Protein AF-A0A101HS98-F1 (afdb_monomer)

Secondary structure (DSSP, 8-state):
-EEEEE-TTT--EEEEEEEE--HHHHHTTEEEEEEEEESS--HHHHHHHHHHTHHHHTTSSEEEEEE-TTSHHHHHHHHTT-EEEEEE--B---S--------GGGTTS-TT--B-S--EEEEE----S-----

Organism: NCBI:txid1184387

pLDDT: mean 74.83, std 18.22, range [26.8, 93.62]

Radius of gyration: 18.89 Å; Cα contacts (8 Å, |Δi|>4): 226; chains: 1; bounding box: 50×37×39 Å

Solvent-accessible surface area (backbone atoms only — not comparable to full-atom values): 8039 Å² total; per-residue (Å²): 102,71,53,74,39,62,38,87,92,76,68,44,77,44,29,40,34,27,44,47,68,51,68,75,34,41,77,68,32,31,32,39,51,80,39,79,52,51,81,56,97,43,44,68,58,56,40,51,48,51,59,76,42,43,81,68,50,71,73,29,66,28,43,32,40,80,41,59,68,96,41,73,63,53,59,38,39,42,77,50,59,34,41,83,73,48,83,42,76,44,78,43,86,52,94,60,85,76,91,70,100,64,69,76,90,63,57,88,80,55,86,69,67,18,78,48,97,54,50,34,34,34,34,24,38,67,74,78,64,79,81,75,86,122

Foldseek 3Di:
DWDFDADPVPRHTFAIWDWDDPPVQLVVLEIEIPGQDGVDLALVSSLVRCVVCVVVNVSGQKYKYKDFPPDSNVVSVVVNQWDFPDKDWDWDFDDDDDDDPDPPVVVPPCNGTDTDDGIITMIMNHPPDDPPPD

Mean predicted aligned error: 11.62 Å

Sequence (134 aa):
MGCLLQNISTGRVIGAASLILEEPYRKAGKGRFMIFHSETSQVGAYRSLLNSISGMISEVDQVYLFVSPGRPVQKILEESGFSIERYSFVLKGGLEHVSLDIPKEINSQISRLTFVDRHTVVLSTRPSLKLQVT

Nearest PDB structures (foldseek):
  3s6h-assembly2_Y  TM=5.879E-01  e=1.624E-01  Maricaulis maris MCS10
  3tm4-assembly2_B  TM=4.691E-01  e=3.387E-01  Pyrococcus furiosus DSM 3638
  5e72-assembly1_A  TM=4.432E-01  e=1.665E+00  Thermococcus kodakarensis KOD1
  4rtp-assembly1_A  TM=3.979E-01  e=3.924E+00  Escherichia coli str. K-12 substr. MDS42
  4rts-assembly1_A  TM=3.603E-01  e=8.699E+00  Escherichia coli str. K-12 substr. MDS42

Structure (mmCIF, N/CA/C/O backbone):
data_AF-A0A101HS98-F1
#
_entry.id   AF-A0A101HS98-F1
#
loop_
_atom_site.group_PDB
_atom_site.id
_atom_site.type_symbol
_atom_site.label_atom_id
_atom_site.label_alt_id
_atom_site.label_comp_id
_atom_site.label_asym_id
_atom_site.label_entity_id
_atom_site.label_seq_id
_atom_site.pdbx_PDB_ins_code
_atom_site.Cartn_x
_atom_site.Cartn_y
_atom_site.Cartn_z
_atom_site.occupancy
_atom_site.B_iso_or_equiv
_atom_site.auth_seq_id
_atom_site.auth_comp_id
_atom_site.auth_asym_id
_atom_site.auth_atom_id
_atom_site.pdbx_PDB_model_num
ATOM 1 N N . MET A 1 1 ? -7.960 10.205 -5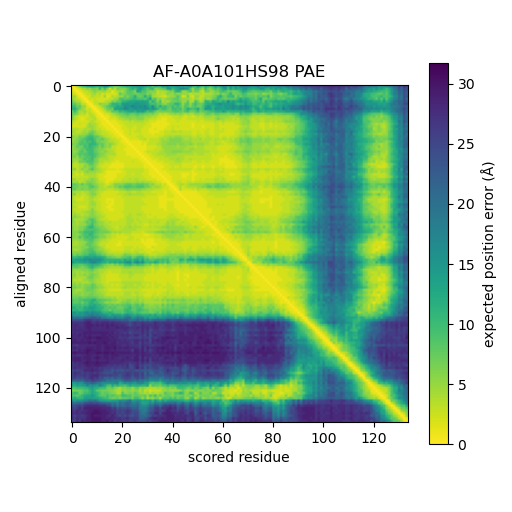.719 1.00 62.50 1 MET A N 1
ATOM 2 C CA . MET A 1 1 ? -9.094 10.271 -4.762 1.00 62.50 1 MET A CA 1
ATOM 3 C C . MET A 1 1 ? -8.597 9.686 -3.437 1.00 62.50 1 MET A C 1
ATOM 5 O O . MET A 1 1 ? -7.721 8.825 -3.492 1.00 62.50 1 MET A O 1
ATOM 9 N N . GLY A 1 2 ? -9.009 10.201 -2.273 1.00 73.38 2 GLY A N 1
ATOM 10 C CA . GLY A 1 2 ? -8.361 9.861 -0.995 1.00 73.38 2 GLY A CA 1
ATOM 11 C C . GLY A 1 2 ? -9.276 9.962 0.224 1.00 73.38 2 GLY A C 1
ATOM 12 O O . GLY A 1 2 ? -10.394 10.457 0.119 1.00 73.38 2 GLY A O 1
ATOM 13 N N . CYS A 1 3 ? -8.794 9.482 1.369 1.00 79.50 3 CYS A N 1
ATOM 14 C CA . CYS A 1 3 ? -9.483 9.508 2.654 1.00 79.50 3 CYS A CA 1
ATOM 15 C C . CYS A 1 3 ? -8.536 9.924 3.790 1.00 79.50 3 CYS A C 1
ATOM 17 O O . CYS A 1 3 ? -7.310 9.809 3.690 1.00 79.50 3 CYS A O 1
ATOM 19 N N . LEU A 1 4 ? -9.123 10.357 4.903 1.00 83.50 4 LEU A N 1
ATOM 20 C CA . LEU A 1 4 ? -8.415 10.705 6.131 1.00 83.50 4 LEU A CA 1
ATOM 21 C C . LEU A 1 4 ? -8.853 9.763 7.254 1.00 83.50 4 LEU A C 1
ATOM 23 O O . LEU A 1 4 ? -10.028 9.416 7.349 1.00 83.50 4 LEU A O 1
ATOM 27 N N . LEU A 1 5 ? -7.911 9.365 8.106 1.00 77.38 5 LEU A N 1
ATOM 28 C CA . LEU A 1 5 ? -8.187 8.649 9.348 1.00 77.38 5 LEU A CA 1
ATOM 29 C C . LEU A 1 5 ? -8.146 9.644 10.504 1.00 77.38 5 LEU A C 1
ATOM 31 O O . LEU A 1 5 ? -7.140 10.325 10.708 1.00 77.38 5 LEU A O 1
ATOM 35 N N . GLN A 1 6 ? -9.228 9.704 11.274 1.00 79.56 6 GLN A N 1
ATOM 36 C CA . GLN A 1 6 ? -9.338 10.548 12.459 1.00 79.56 6 GLN A CA 1
ATOM 37 C C . GLN A 1 6 ? -9.299 9.711 13.735 1.00 79.56 6 GLN A C 1
ATOM 39 O O . GLN A 1 6 ? -9.775 8.578 13.787 1.00 79.56 6 GLN A O 1
ATOM 44 N N . ASN A 1 7 ? -8.724 10.290 14.779 1.00 72.31 7 ASN A N 1
ATOM 45 C CA . ASN A 1 7 ? -8.760 9.770 16.128 1.00 72.31 7 ASN A CA 1
ATOM 46 C C . ASN A 1 7 ? -10.129 10.083 16.752 1.00 72.31 7 ASN A C 1
ATOM 48 O O . ASN A 1 7 ? -10.526 11.242 16.833 1.00 72.31 7 ASN A O 1
ATOM 52 N N . ILE A 1 8 ? -10.834 9.049 17.211 1.00 73.56 8 ILE A N 1
ATOM 53 C CA . ILE A 1 8 ? -12.230 9.153 17.661 1.00 73.56 8 ILE A CA 1
ATOM 54 C C . ILE A 1 8 ? -12.374 9.993 18.943 1.00 73.56 8 ILE A C 1
ATOM 56 O O . ILE A 1 8 ? -13.382 10.670 19.107 1.00 73.56 8 ILE A O 1
ATOM 60 N N . SER A 1 9 ? -11.382 9.992 19.841 1.00 69.81 9 SER A N 1
ATOM 61 C CA . SER A 1 9 ? -11.473 10.727 21.112 1.00 69.81 9 SER A CA 1
ATOM 62 C C . SER A 1 9 ? -11.088 12.202 20.999 1.00 69.81 9 SER A C 1
ATOM 64 O O . SER A 1 9 ? -11.577 13.017 21.774 1.00 69.81 9 SER A O 1
ATOM 66 N N . THR A 1 10 ? -10.220 12.558 20.049 1.00 78.50 10 THR A N 1
ATOM 67 C CA . THR A 1 10 ? -9.698 13.931 19.896 1.00 78.50 10 THR A CA 1
ATOM 68 C C . THR A 1 10 ? -10.193 14.646 18.639 1.00 78.50 10 THR A C 1
ATOM 70 O O . THR A 1 10 ? -9.970 15.844 18.499 1.00 78.50 10 THR A O 1
ATOM 73 N N . GLY A 1 11 ? -10.803 13.931 17.689 1.00 83.00 11 GLY A N 1
ATOM 74 C CA . GLY A 1 11 ? -11.169 14.454 16.366 1.00 83.00 11 GLY A CA 1
ATOM 75 C C . GLY A 1 11 ? -9.970 14.770 15.458 1.00 83.00 11 GLY A C 1
ATOM 76 O O . GLY A 1 11 ? -10.146 15.199 14.319 1.00 83.00 11 GLY A O 1
ATOM 77 N N . ARG A 1 12 ? -8.735 14.557 15.932 1.00 89.75 12 ARG A N 1
ATOM 78 C CA . ARG A 1 12 ? -7.507 14.867 15.192 1.00 89.75 12 ARG A CA 1
ATOM 79 C C . ARG A 1 12 ? -7.291 13.871 14.055 1.00 89.75 12 ARG A C 1
ATOM 81 O O . ARG A 1 12 ? -7.398 12.665 14.255 1.00 89.75 12 ARG A O 1
ATOM 88 N N . VAL A 1 13 ? -6.907 14.359 12.877 1.00 89.12 13 VAL A N 1
ATOM 89 C CA . VAL A 1 13 ? -6.446 13.502 11.773 1.00 89.12 13 VAL A CA 1
ATOM 90 C C . VAL A 1 13 ? -5.101 12.879 12.149 1.00 89.12 13 VAL A C 1
ATOM 92 O O . VAL A 1 13 ? -4.146 13.597 12.430 1.00 89.12 13 VAL A O 1
ATOM 95 N N . ILE A 1 14 ? -5.041 11.549 12.156 1.00 92.25 14 ILE A N 1
ATOM 96 C CA . ILE A 1 14 ? -3.849 10.760 12.506 1.00 92.25 14 ILE A CA 1
ATOM 97 C C . ILE A 1 14 ? -3.329 9.929 11.334 1.00 92.25 14 ILE A C 1
ATOM 99 O O . ILE A 1 14 ? -2.334 9.231 11.476 1.00 92.25 14 ILE A O 1
ATOM 103 N N . GLY A 1 15 ? -3.985 9.971 10.176 1.00 91.88 15 GLY A N 1
ATOM 104 C CA . GLY A 1 15 ? -3.521 9.265 8.991 1.00 91.88 15 GLY A CA 1
ATOM 105 C C . GLY A 1 15 ? -4.238 9.700 7.724 1.00 91.88 15 GLY A C 1
ATOM 106 O O . GLY A 1 15 ? -5.281 10.353 7.769 1.00 91.88 15 GLY A O 1
ATOM 107 N N . ALA A 1 16 ? -3.672 9.327 6.585 1.00 93.62 16 ALA A N 1
ATOM 108 C CA . ALA A 1 16 ? -4.209 9.636 5.270 1.00 93.62 16 ALA A CA 1
ATOM 109 C C . ALA A 1 16 ? -3.885 8.525 4.266 1.00 93.62 16 ALA A C 1
ATOM 111 O O . ALA A 1 16 ? -2.810 7.917 4.304 1.00 93.62 16 ALA A O 1
ATOM 112 N N . ALA A 1 17 ? -4.810 8.305 3.335 1.00 93.19 17 ALA A N 1
ATOM 113 C CA . ALA A 1 17 ? -4.621 7.442 2.179 1.00 93.19 17 ALA A CA 1
ATOM 114 C C . ALA A 1 17 ? -5.091 8.154 0.904 1.00 93.19 17 ALA A C 1
ATOM 116 O O . ALA A 1 17 ? -6.124 8.816 0.890 1.00 93.19 17 ALA A O 1
ATOM 117 N N . SER A 1 18 ? -4.340 8.028 -0.184 1.00 91.75 18 SER A N 1
ATOM 118 C CA . SER A 1 18 ? -4.688 8.586 -1.491 1.00 91.75 18 SER A CA 1
ATOM 119 C C . SER A 1 18 ? -4.138 7.703 -2.597 1.00 91.75 18 SER A C 1
ATOM 121 O O . SER A 1 18 ? -2.982 7.275 -2.536 1.00 91.75 18 SER A O 1
ATOM 123 N N . LEU A 1 19 ? -4.960 7.458 -3.615 1.00 90.50 19 LEU A N 1
ATOM 124 C CA . LEU A 1 19 ? -4.641 6.603 -4.754 1.00 90.50 19 LEU A CA 1
ATOM 125 C C . LEU A 1 19 ? -4.554 7.404 -6.055 1.00 90.50 19 LEU A C 1
ATOM 127 O O . LEU A 1 19 ? -5.359 8.307 -6.318 1.00 90.50 19 LEU A O 1
ATOM 131 N N . ILE A 1 20 ? -3.595 7.003 -6.883 1.00 90.38 20 ILE A N 1
ATOM 132 C CA . ILE A 1 20 ? -3.471 7.347 -8.296 1.00 90.38 20 ILE A CA 1
ATOM 133 C C . ILE A 1 20 ? -4.106 6.204 -9.084 1.00 90.38 20 ILE A C 1
ATOM 135 O O . ILE A 1 20 ? -3.598 5.081 -9.081 1.00 90.38 20 ILE A O 1
ATOM 139 N N . LEU A 1 21 ? -5.221 6.518 -9.741 1.00 87.38 21 LEU A N 1
ATOM 140 C CA . LEU A 1 21 ? -6.026 5.603 -10.553 1.00 87.38 21 LEU A CA 1
ATOM 141 C C . LEU A 1 21 ? -6.226 6.181 -11.959 1.00 87.38 21 LEU A C 1
ATOM 143 O O . LEU A 1 21 ? -7.327 6.181 -12.495 1.00 87.38 21 LEU A O 1
ATOM 147 N N . GLU A 1 22 ? -5.180 6.753 -12.552 1.00 88.25 22 GLU A N 1
ATOM 148 C CA . GLU A 1 22 ? -5.267 7.229 -13.936 1.00 88.25 22 GLU A CA 1
ATOM 149 C C . GLU A 1 22 ? -5.492 6.055 -14.900 1.00 88.25 22 GLU A C 1
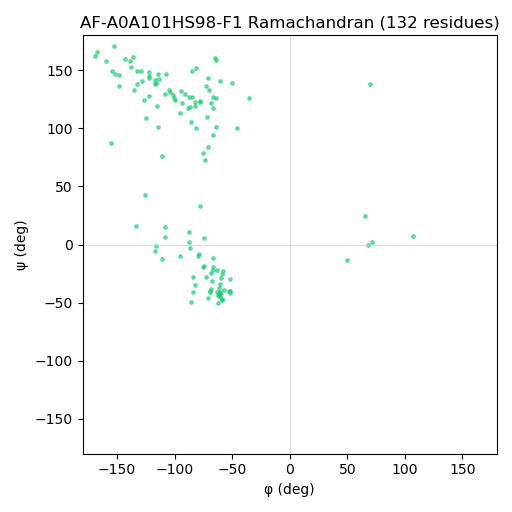ATOM 151 O O . GLU A 1 22 ? -5.226 4.894 -14.581 1.00 88.25 22 GLU A O 1
ATOM 156 N N . GLU A 1 23 ? -5.981 6.351 -16.103 1.00 88.50 23 GLU A N 1
ATOM 157 C CA . GLU A 1 23 ? -6.363 5.332 -17.085 1.00 88.50 23 GLU A CA 1
ATOM 158 C C . GLU A 1 23 ? -5.268 4.286 -17.385 1.00 88.50 23 GLU A C 1
ATOM 160 O O . GLU A 1 23 ? -5.608 3.101 -17.436 1.00 88.50 23 GLU A O 1
ATOM 165 N N . PRO A 1 24 ? -3.969 4.642 -17.497 1.00 88.44 24 PRO A N 1
ATOM 166 C CA . PRO A 1 24 ? -2.913 3.646 -17.688 1.00 88.44 24 PRO A CA 1
ATOM 167 C C . PRO A 1 24 ? -2.804 2.644 -16.531 1.00 88.44 24 PRO A C 1
ATOM 169 O O . PRO A 1 24 ? -2.569 1.460 -16.759 1.00 88.44 24 PRO A O 1
ATOM 172 N N . TYR A 1 25 ? -3.004 3.101 -15.291 1.00 85.94 25 TYR A N 1
ATOM 173 C CA . TYR A 1 25 ? -2.956 2.256 -14.098 1.00 85.94 25 TYR A CA 1
ATOM 174 C C . TYR A 1 25 ? -4.165 1.317 -14.044 1.00 85.94 25 TYR A C 1
ATOM 176 O O . TYR A 1 25 ? -3.993 0.107 -13.889 1.00 85.94 25 TYR A O 1
ATOM 184 N N . ARG A 1 26 ? -5.369 1.847 -14.296 1.00 85.94 26 ARG A N 1
ATOM 185 C CA . ARG A 1 26 ? -6.602 1.044 -14.353 1.00 85.94 26 ARG A CA 1
ATOM 186 C C . ARG A 1 26 ? -6.558 -0.025 -15.441 1.00 85.94 26 ARG A 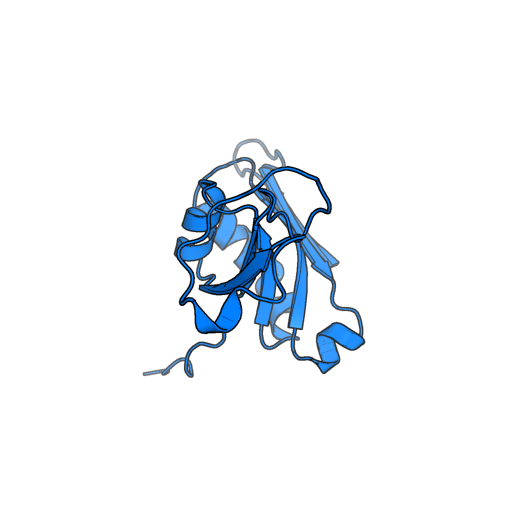C 1
ATOM 188 O O . ARG A 1 26 ? -6.886 -1.171 -15.162 1.00 85.94 26 ARG A O 1
ATOM 195 N N . LYS A 1 27 ? -6.079 0.307 -16.648 1.00 89.25 27 LYS A N 1
ATOM 196 C CA . LYS A 1 27 ? -5.898 -0.674 -17.739 1.00 89.25 27 LYS A CA 1
ATOM 197 C C . LYS A 1 27 ? -4.935 -1.803 -17.371 1.00 89.25 27 LYS A C 1
ATOM 199 O O . LYS A 1 27 ? -5.070 -2.904 -17.889 1.00 89.25 27 LYS A O 1
ATOM 204 N N . ALA A 1 28 ? -3.976 -1.536 -16.487 1.00 89.19 28 ALA A N 1
ATOM 205 C CA . ALA A 1 28 ? -3.043 -2.533 -15.978 1.00 89.19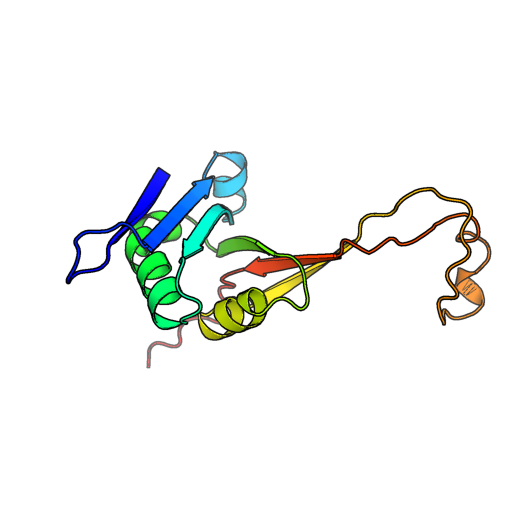 28 ALA A CA 1
ATOM 206 C C . ALA A 1 28 ? -3.568 -3.301 -14.748 1.00 89.19 28 ALA A C 1
ATOM 208 O O . ALA A 1 28 ? -2.813 -4.097 -14.189 1.00 89.19 28 ALA A O 1
ATOM 209 N N . GLY A 1 29 ? -4.797 -3.034 -14.287 1.00 89.81 29 GLY A N 1
ATOM 210 C CA . GLY A 1 29 ? -5.344 -3.617 -13.059 1.00 89.81 29 GLY A CA 1
ATOM 211 C C . GLY A 1 29 ? -4.602 -3.163 -11.799 1.00 89.81 29 GLY A C 1
ATOM 212 O O . GLY A 1 29 ? -4.559 -3.884 -10.804 1.00 89.81 29 GLY A O 1
ATOM 213 N N . LYS A 1 30 ? -3.947 -1.996 -11.831 1.00 90.19 30 LYS A N 1
ATOM 214 C CA . LYS A 1 30 ? -3.097 -1.507 -10.738 1.00 90.19 30 LYS A CA 1
ATOM 215 C C . LYS A 1 30 ? -3.567 -0.150 -10.233 1.00 90.19 30 LYS A C 1
ATOM 217 O O . LYS A 1 30 ? -3.958 0.704 -11.015 1.00 90.19 30 LYS A O 1
ATOM 222 N N . GLY A 1 31 ? -3.431 0.093 -8.935 1.00 91.69 31 GLY A N 1
ATOM 223 C CA . GLY A 1 31 ? -3.489 1.429 -8.341 1.00 91.69 31 GLY A CA 1
ATOM 224 C C . GLY A 1 31 ? -2.209 1.740 -7.576 1.00 91.69 31 GLY A C 1
ATOM 225 O O . GLY A 1 31 ? -1.631 0.861 -6.938 1.00 91.69 31 GLY A O 1
ATOM 226 N N . ARG A 1 32 ? -1.739 2.988 -7.621 1.00 92.00 32 ARG A N 1
ATOM 227 C CA . ARG A 1 32 ? -0.559 3.396 -6.844 1.00 92.00 32 ARG A CA 1
ATOM 228 C C . ARG A 1 32 ? -0.968 4.301 -5.702 1.00 92.00 32 ARG A C 1
ATOM 230 O O . ARG A 1 32 ? -1.611 5.322 -5.932 1.00 92.00 32 ARG A O 1
ATOM 237 N N . PHE A 1 33 ? -0.523 4.007 -4.490 1.00 92.81 33 PHE A N 1
ATOM 238 C CA . PHE A 1 33 ? -0.646 4.972 -3.406 1.00 92.81 33 PHE A CA 1
ATOM 239 C C . PHE A 1 33 ? 0.234 6.197 -3.662 1.00 92.81 33 PHE A C 1
ATOM 241 O O . PHE A 1 33 ? 1.436 6.083 -3.903 1.00 92.81 33 PHE A O 1
ATOM 248 N N . MET A 1 34 ? -0.374 7.379 -3.597 1.00 90.12 34 MET A N 1
ATOM 249 C CA . MET A 1 34 ? 0.348 8.645 -3.467 1.00 90.12 34 MET A CA 1
ATOM 250 C C . MET A 1 34 ? 0.677 8.918 -2.000 1.00 90.12 34 MET A C 1
ATOM 252 O O . MET A 1 34 ? 1.774 9.363 -1.680 1.00 90.12 34 MET A O 1
ATOM 256 N N . ILE A 1 35 ? -0.280 8.629 -1.117 1.00 90.81 35 ILE A N 1
ATOM 257 C CA . ILE A 1 35 ? -0.152 8.759 0.333 1.00 90.81 35 ILE A CA 1
ATOM 258 C C . ILE A 1 35 ? -0.740 7.493 0.939 1.00 90.81 35 ILE A C 1
ATOM 260 O O . ILE A 1 35 ? -1.825 7.073 0.544 1.00 90.81 35 ILE A O 1
ATOM 264 N N . PHE A 1 36 ? -0.031 6.885 1.883 1.00 92.31 36 PHE A N 1
ATOM 265 C CA . PHE A 1 36 ? -0.556 5.795 2.696 1.00 92.31 36 PHE A CA 1
ATOM 266 C C . PHE A 1 36 ? 0.214 5.748 4.013 1.00 92.31 36 PHE A C 1
ATOM 268 O O . PHE A 1 36 ? 1.274 5.129 4.110 1.00 92.31 36 PHE A O 1
ATOM 275 N N . HIS A 1 37 ? -0.256 6.514 4.995 1.00 91.19 37 HIS A N 1
ATOM 276 C CA . HIS A 1 37 ? 0.498 6.757 6.220 1.00 91.19 37 HIS A CA 1
ATOM 277 C C . HIS A 1 37 ? -0.410 7.043 7.417 1.00 91.19 37 HIS A C 1
ATOM 279 O O . HIS A 1 37 ? -1.448 7.689 7.279 1.00 91.19 37 HIS A O 1
ATOM 285 N N . SER A 1 38 ? 0.033 6.606 8.594 1.00 91.31 38 SER A N 1
ATOM 286 C CA . SER A 1 38 ? -0.519 6.954 9.903 1.00 91.31 38 SER A CA 1
ATOM 287 C C . SER A 1 38 ? 0.609 7.449 10.809 1.00 91.31 38 SER A C 1
ATOM 289 O O . SER A 1 38 ? 1.690 6.856 10.808 1.00 91.31 38 SER A O 1
ATOM 291 N N . GLU A 1 39 ? 0.338 8.482 11.614 1.00 89.81 39 GLU A N 1
ATOM 292 C CA . GLU A 1 39 ? 1.213 8.946 12.702 1.00 89.81 39 GLU A CA 1
ATOM 293 C C . GLU A 1 39 ? 1.458 7.825 13.729 1.00 89.81 39 GLU A C 1
ATOM 295 O O . GLU A 1 39 ? 2.482 7.802 14.410 1.00 89.81 39 GLU A O 1
ATOM 300 N N . THR A 1 40 ? 0.530 6.868 13.835 1.00 85.88 40 THR A N 1
ATOM 301 C CA . THR A 1 40 ? 0.682 5.691 14.691 1.00 85.88 40 THR A CA 1
ATOM 302 C C . THR A 1 40 ? 1.329 4.537 13.927 1.00 85.88 40 THR A C 1
ATOM 304 O O . THR A 1 40 ? 0.866 4.115 12.867 1.00 85.88 40 THR A O 1
ATOM 307 N N . SER A 1 41 ? 2.370 3.945 14.513 1.00 84.69 41 SER A N 1
ATOM 308 C CA . SER A 1 41 ? 3.035 2.737 13.997 1.00 84.69 41 SER A CA 1
ATOM 309 C C . SER A 1 41 ? 2.253 1.448 14.302 1.00 84.69 41 SER A C 1
ATOM 311 O O . SER A 1 41 ? 2.848 0.406 14.564 1.00 84.69 41 SER A O 1
ATOM 313 N N . GLN A 1 42 ? 0.919 1.509 14.326 1.00 90.25 42 GLN A N 1
ATOM 314 C CA . GLN A 1 42 ? 0.064 0.371 14.662 1.00 90.25 42 GLN A CA 1
ATOM 315 C C . GLN A 1 42 ? -0.571 -0.231 13.410 1.00 90.25 42 GLN A C 1
ATOM 317 O O . GLN A 1 42 ? -1.218 0.475 12.638 1.00 90.25 42 GLN A O 1
ATOM 322 N N . VAL A 1 43 ? -0.484 -1.556 13.270 1.00 91.06 43 VAL A N 1
ATOM 323 C CA . VAL A 1 43 ? -1.124 -2.327 12.186 1.00 91.06 43 VAL A CA 1
ATOM 324 C C . VAL A 1 43 ? -2.616 -2.005 12.063 1.00 91.06 43 VAL A C 1
ATOM 326 O O . VAL A 1 43 ? -3.126 -1.832 10.960 1.00 91.06 43 VAL A O 1
ATOM 329 N N . GLY A 1 44 ? -3.313 -1.843 13.193 1.00 91.06 44 GLY A N 1
ATOM 330 C CA . GLY A 1 44 ? -4.736 -1.496 13.211 1.00 91.06 44 GLY A CA 1
ATOM 331 C C . GLY A 1 44 ? -5.059 -0.197 12.466 1.00 91.06 44 GLY A C 1
ATOM 332 O O . GLY A 1 44 ? -6.042 -0.149 11.735 1.00 91.06 44 GLY A O 1
ATOM 333 N N . ALA A 1 45 ? -4.209 0.830 12.568 1.00 91.44 45 ALA A N 1
ATOM 334 C CA . ALA A 1 45 ? -4.428 2.096 11.869 1.00 91.44 45 ALA A CA 1
ATOM 335 C C . ALA A 1 45 ? -4.263 1.955 10.347 1.00 91.44 45 ALA A C 1
ATOM 337 O O . ALA A 1 45 ? -5.069 2.491 9.586 1.00 91.44 45 ALA A O 1
ATOM 338 N N . TYR A 1 46 ? -3.269 1.184 9.897 1.00 92.00 46 TYR A N 1
ATOM 339 C CA . TYR A 1 46 ? -3.057 0.906 8.472 1.00 92.00 46 TYR A CA 1
ATOM 340 C C . TYR A 1 46 ? -4.178 0.037 7.885 1.00 92.00 46 TYR A C 1
ATOM 342 O O . TYR A 1 46 ? -4.653 0.317 6.784 1.00 92.00 46 TYR A O 1
ATOM 350 N N . ARG A 1 47 ? -4.680 -0.952 8.637 1.00 92.31 47 ARG A N 1
ATOM 351 C CA . ARG A 1 47 ? -5.873 -1.725 8.248 1.00 92.31 47 ARG A CA 1
ATOM 352 C C . ARG A 1 47 ? -7.117 -0.844 8.143 1.00 92.31 47 ARG A C 1
ATOM 354 O O . ARG A 1 47 ? -7.847 -0.951 7.164 1.00 92.31 47 ARG A O 1
ATOM 361 N N . SER A 1 48 ? -7.334 0.065 9.093 1.00 91.25 48 SER A N 1
ATOM 362 C CA . SER A 1 48 ? -8.442 1.025 9.017 1.00 91.25 48 SER A CA 1
ATOM 363 C C . SER A 1 48 ? -8.335 1.928 7.788 1.00 91.25 48 SER A C 1
ATOM 365 O O . SER A 1 48 ? -9.337 2.143 7.113 1.00 91.25 48 SER A O 1
ATOM 367 N N . LEU A 1 49 ? -7.133 2.406 7.442 1.00 92.12 49 LEU A N 1
ATOM 368 C CA . LEU A 1 49 ? -6.915 3.176 6.213 1.00 92.12 49 LEU A CA 1
ATOM 369 C C . LEU A 1 49 ? -7.239 2.365 4.949 1.00 92.12 49 LEU A C 1
ATOM 371 O O . LEU A 1 49 ? -7.912 2.899 4.072 1.00 92.12 49 LEU A O 1
ATOM 375 N N . LEU A 1 50 ? -6.809 1.097 4.859 1.00 89.69 50 LEU A N 1
ATOM 376 C CA . LEU A 1 50 ? -7.168 0.202 3.744 1.00 89.69 50 LEU A CA 1
ATOM 377 C C . LEU A 1 50 ? -8.682 0.014 3.629 1.00 89.69 50 LEU A C 1
ATOM 379 O O . LEU A 1 50 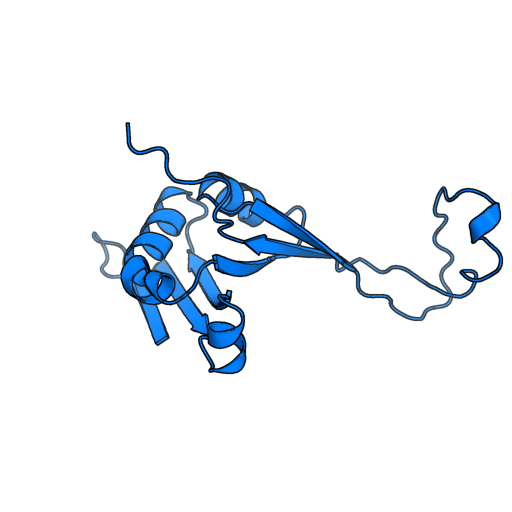? -9.243 0.130 2.542 1.00 89.69 50 LEU A O 1
ATOM 383 N N . ASN A 1 51 ? -9.349 -0.243 4.752 1.00 89.44 51 ASN A N 1
ATOM 384 C CA . ASN A 1 51 ? -10.792 -0.461 4.774 1.00 89.44 51 ASN A CA 1
ATOM 385 C C . ASN A 1 51 ? -11.558 0.788 4.316 1.00 89.44 51 ASN A C 1
ATOM 387 O O . ASN A 1 51 ? -12.494 0.670 3.526 1.00 89.44 51 ASN A O 1
ATOM 391 N N . SER A 1 52 ? -11.125 1.981 4.732 1.00 88.94 52 SER A N 1
ATOM 392 C CA . SER A 1 52 ? -11.740 3.255 4.332 1.00 88.94 52 SER A CA 1
ATOM 393 C C . SER A 1 52 ? -11.653 3.546 2.832 1.00 88.94 52 SER A C 1
ATOM 395 O O . SER A 1 52 ? -12.450 4.325 2.315 1.00 88.94 52 SER A O 1
ATOM 397 N N . ILE A 1 53 ? -10.706 2.933 2.119 1.00 88.25 53 ILE A N 1
ATOM 398 C CA . ILE A 1 53 ? -10.550 3.080 0.665 1.00 88.25 53 ILE A CA 1
ATOM 399 C C . ILE A 1 53 ? -10.963 1.827 -0.114 1.00 88.25 53 ILE A C 1
ATOM 401 O O . ILE A 1 53 ? -10.764 1.790 -1.328 1.00 88.25 53 ILE A O 1
ATOM 405 N N . SER A 1 54 ? -11.532 0.821 0.560 1.00 86.75 54 SER A N 1
ATOM 406 C CA . SER A 1 54 ? -11.879 -0.490 -0.012 1.00 86.75 54 SER A CA 1
ATOM 407 C C . SER A 1 54 ? -12.721 -0.396 -1.293 1.00 86.75 54 SER A C 1
ATOM 409 O O . SER A 1 54 ? -12.437 -1.077 -2.274 1.00 86.75 54 SER A O 1
ATOM 411 N N . GLY A 1 55 ? -13.697 0.515 -1.327 1.00 85.62 55 GLY A N 1
ATOM 412 C CA . GLY A 1 55 ? -14.524 0.747 -2.516 1.00 85.62 55 GLY A CA 1
ATOM 413 C C . GLY A 1 55 ? -13.782 1.379 -3.701 1.00 85.62 55 GLY A C 1
ATOM 414 O O . GLY A 1 55 ? -14.192 1.195 -4.837 1.00 85.62 55 GLY A O 1
ATOM 415 N N . MET A 1 56 ? -12.682 2.105 -3.472 1.00 83.31 56 MET A N 1
ATOM 416 C CA . MET A 1 56 ? -11.852 2.646 -4.563 1.00 83.31 56 MET A CA 1
ATOM 417 C C . MET A 1 56 ? -10.874 1.597 -5.096 1.00 83.31 56 MET A C 1
ATOM 419 O O . MET A 1 56 ? -10.566 1.571 -6.283 1.00 83.31 56 MET A O 1
ATOM 423 N N . ILE A 1 57 ? -10.360 0.735 -4.216 1.00 85.31 57 ILE A N 1
ATOM 424 C CA . ILE A 1 57 ? -9.439 -0.335 -4.617 1.00 85.31 57 ILE A CA 1
ATOM 425 C C . ILE A 1 57 ?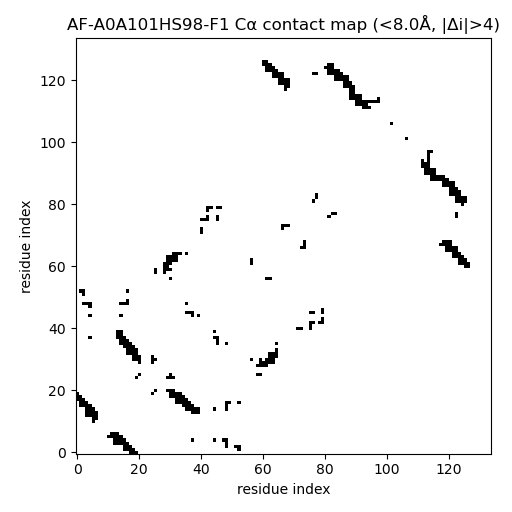 -10.151 -1.488 -5.323 1.00 85.31 57 ILE A C 1
ATOM 427 O O . ILE A 1 57 ? -9.491 -2.198 -6.064 1.00 85.31 57 ILE A O 1
ATOM 431 N N . SER A 1 58 ? -11.472 -1.647 -5.182 1.00 83.62 58 SER A N 1
ATOM 432 C CA . SER A 1 58 ? -12.227 -2.670 -5.922 1.00 83.62 58 SER A CA 1
ATOM 433 C C . SER A 1 58 ? -12.282 -2.439 -7.438 1.00 83.62 58 SER A C 1
ATOM 435 O O . SER A 1 58 ? -12.702 -3.330 -8.168 1.00 83.62 58 SER A O 1
ATOM 437 N N . GLU A 1 59 ? -11.867 -1.264 -7.926 1.00 83.81 59 GLU A N 1
ATOM 438 C CA . GLU A 1 59 ? -11.739 -0.971 -9.362 1.00 83.81 59 GLU A CA 1
ATOM 439 C C . GLU A 1 59 ? -10.460 -1.555 -9.993 1.00 83.81 59 GLU A C 1
ATOM 441 O O . GLU A 1 59 ? -10.278 -1.465 -11.209 1.00 83.81 59 GLU A O 1
ATOM 446 N N . 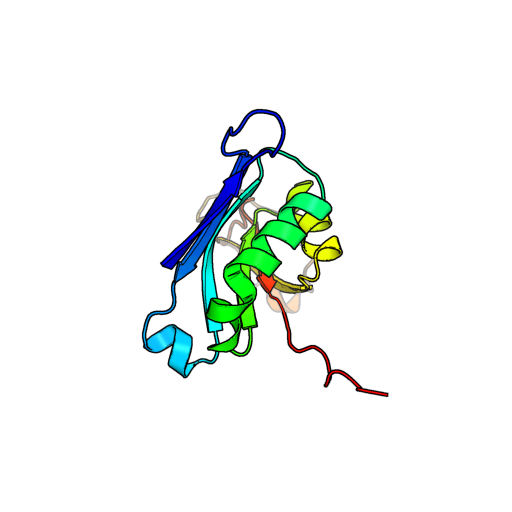VAL A 1 60 ? -9.542 -2.099 -9.187 1.00 88.50 60 VAL A N 1
ATOM 447 C CA . VAL A 1 60 ? -8.237 -2.606 -9.631 1.00 88.50 60 VAL A CA 1
ATOM 448 C C . VAL A 1 60 ? -7.898 -3.932 -8.949 1.00 88.50 60 VAL A C 1
ATOM 450 O O . VAL A 1 60 ? -8.319 -4.196 -7.829 1.00 88.50 60 VAL A O 1
ATOM 453 N N . ASP A 1 61 ? -7.087 -4.763 -9.600 1.00 89.00 61 ASP A N 1
ATOM 454 C CA . ASP A 1 61 ? -6.705 -6.078 -9.068 1.00 89.00 61 ASP A CA 1
ATOM 455 C C . ASP A 1 61 ? -5.717 -5.981 -7.899 1.00 89.00 61 ASP A C 1
ATOM 457 O O . ASP A 1 61 ? -5.641 -6.872 -7.052 1.00 89.00 61 ASP A O 1
ATOM 461 N N . GLN A 1 62 ? -4.912 -4.917 -7.867 1.00 89.56 62 GLN A N 1
ATOM 462 C CA . GLN A 1 62 ? -3.920 -4.695 -6.820 1.00 89.56 62 GLN A CA 1
ATOM 463 C C . GLN A 1 62 ? -3.590 -3.217 -6.637 1.00 89.56 62 GLN A C 1
ATOM 465 O O . GLN A 1 62 ? -3.537 -2.440 -7.594 1.00 89.56 62 GLN A O 1
ATOM 470 N N . VAL A 1 63 ? -3.250 -2.841 -5.407 1.00 91.94 63 VAL A N 1
ATOM 471 C CA . VAL A 1 63 ? -2.632 -1.552 -5.106 1.00 91.94 63 VAL A CA 1
ATOM 472 C C . VAL A 1 63 ? -1.219 -1.730 -4.597 1.00 91.94 63 VAL A C 1
ATOM 474 O O . VAL A 1 63 ? -0.914 -2.714 -3.929 1.00 91.94 63 VAL A O 1
ATOM 477 N N . TYR A 1 64 ? -0.348 -0.776 -4.912 1.00 92.19 64 TYR A N 1
ATOM 478 C CA . TYR A 1 64 ? 1.050 -0.841 -4.516 1.00 92.19 64 TYR A CA 1
ATOM 479 C C . TYR A 1 64 ? 1.603 0.497 -4.033 1.00 92.19 64 TYR A C 1
ATOM 481 O O . TYR A 1 64 ? 1.098 1.575 -4.367 1.00 92.19 64 TYR A O 1
ATOM 489 N N . LEU A 1 65 ? 2.672 0.416 -3.247 1.00 92.00 65 LEU A N 1
ATOM 490 C CA . LEU A 1 65 ? 3.424 1.559 -2.752 1.00 92.00 65 LEU A CA 1
ATOM 491 C C . LEU A 1 65 ? 4.921 1.275 -2.701 1.00 92.00 65 LEU A C 1
ATOM 493 O O . LEU A 1 65 ? 5.368 0.130 -2.678 1.00 92.00 65 LEU A O 1
ATOM 497 N N . PHE A 1 66 ? 5.680 2.361 -2.676 1.00 88.62 66 PHE A N 1
ATOM 498 C CA . PHE A 1 66 ? 7.125 2.359 -2.543 1.00 88.62 66 PHE A CA 1
ATOM 499 C C . PHE A 1 66 ? 7.498 2.673 -1.097 1.00 88.62 66 PHE A C 1
ATOM 501 O O . PHE A 1 66 ? 7.081 3.705 -0.569 1.00 88.62 66 PHE A O 1
ATOM 508 N N . VAL A 1 67 ? 8.307 1.822 -0.470 1.00 85.56 67 VAL A N 1
ATOM 509 C CA . VAL A 1 67 ? 8.841 2.074 0.875 1.00 85.56 67 VAL A CA 1
ATOM 510 C C . VAL A 1 67 ? 10.348 1.886 0.922 1.00 85.56 67 VAL A C 1
ATOM 512 O O . VAL A 1 67 ? 10.912 1.065 0.201 1.00 85.56 67 VAL A O 1
ATOM 515 N N . SER A 1 68 ? 11.019 2.634 1.796 1.00 78.56 68 SER A N 1
ATOM 516 C CA . SER A 1 68 ? 12.424 2.369 2.105 1.00 78.56 68 SER A CA 1
ATOM 517 C C . SER A 1 68 ? 12.541 1.064 2.909 1.00 78.56 68 SER A C 1
ATOM 519 O O . SER A 1 68 ? 11.792 0.895 3.876 1.00 78.56 68 SER A O 1
ATOM 521 N N . PRO A 1 69 ? 13.461 0.153 2.548 1.00 67.94 69 PRO A N 1
ATOM 522 C CA . PRO A 1 69 ? 13.672 -1.108 3.249 1.00 67.94 69 PRO A CA 1
ATOM 523 C C . PRO A 1 69 ? 14.165 -0.878 4.673 1.00 67.94 69 PRO A C 1
ATOM 525 O O . PRO A 1 69 ? 14.733 0.168 4.993 1.00 67.94 69 PRO A O 1
ATOM 528 N N . GLY A 1 70 ? 13.969 -1.882 5.525 1.00 66.00 70 GLY A N 1
ATOM 529 C CA . GLY A 1 70 ? 14.532 -1.903 6.879 1.00 66.00 70 GLY A CA 1
ATOM 530 C C . GLY A 1 70 ? 13.881 -0.920 7.855 1.00 66.00 70 GLY A C 1
ATOM 531 O O . GLY A 1 70 ? 14.283 -0.846 9.012 1.00 66.00 70 GLY A O 1
ATOM 532 N N . ARG A 1 71 ? 12.853 -0.176 7.427 1.00 72.19 71 ARG A N 1
ATOM 533 C CA . ARG A 1 71 ? 12.046 0.656 8.324 1.00 72.19 71 ARG A CA 1
ATOM 534 C C . ARG A 1 71 ? 10.930 -0.166 8.978 1.00 72.19 71 ARG A C 1
ATOM 536 O O . ARG A 1 71 ? 10.361 -1.032 8.312 1.00 72.19 71 ARG A O 1
ATOM 543 N N . PRO A 1 72 ? 10.507 0.180 10.213 1.00 80.81 72 PRO A N 1
ATOM 544 C CA . PRO A 1 72 ? 9.364 -0.455 10.880 1.00 80.81 72 PRO A CA 1
ATOM 545 C C . PRO A 1 72 ? 8.087 -0.486 10.027 1.00 80.81 72 PRO A C 1
ATOM 547 O O . PRO A 1 72 ? 7.292 -1.415 10.129 1.00 80.81 72 PRO A O 1
ATOM 550 N N . VAL A 1 73 ? 7.917 0.505 9.142 1.00 83.12 73 VAL A N 1
ATOM 551 C CA . VAL A 1 73 ? 6.764 0.612 8.240 1.00 83.12 73 VAL A CA 1
ATOM 552 C C . VAL A 1 73 ? 6.630 -0.579 7.291 1.00 83.12 73 VAL A C 1
ATOM 554 O O . VAL A 1 73 ? 5.508 -0.979 7.011 1.00 83.12 73 VAL A O 1
ATOM 557 N N . GLN A 1 74 ? 7.734 -1.179 6.829 1.00 85.56 74 GLN A N 1
ATOM 558 C CA . GLN A 1 74 ? 7.665 -2.334 5.930 1.00 85.56 74 GLN A CA 1
ATOM 559 C C . GLN A 1 74 ? 6.968 -3.504 6.632 1.00 85.56 74 GLN A C 1
ATOM 561 O O . GLN A 1 74 ? 5.974 -4.014 6.126 1.00 85.56 74 GLN A O 1
ATOM 566 N N . LYS A 1 75 ? 7.416 -3.831 7.849 1.00 87.44 75 LYS A N 1
ATOM 567 C CA . LYS A 1 75 ? 6.832 -4.897 8.667 1.00 87.44 75 LYS A CA 1
ATOM 568 C C . LYS A 1 75 ? 5.357 -4.636 8.986 1.00 87.44 75 LYS A C 1
ATOM 570 O O . LYS A 1 75 ? 4.537 -5.536 8.867 1.00 87.44 75 LYS A O 1
ATOM 575 N N . ILE A 1 76 ? 5.005 -3.393 9.327 1.00 91.12 76 ILE A N 1
ATOM 576 C CA . ILE A 1 76 ? 3.609 -3.002 9.585 1.00 91.12 76 ILE A CA 1
ATOM 577 C C . ILE A 1 76 ? 2.736 -3.223 8.344 1.00 91.12 76 ILE A C 1
ATOM 579 O O . ILE A 1 76 ? 1.607 -3.697 8.465 1.00 91.12 76 ILE A O 1
ATOM 583 N N . LEU A 1 77 ? 3.236 -2.881 7.155 1.00 89.62 77 LEU A N 1
ATOM 584 C CA . LEU A 1 77 ? 2.510 -3.070 5.901 1.00 89.62 77 LEU A CA 1
ATOM 585 C C . LEU A 1 77 ? 2.369 -4.552 5.546 1.00 89.62 77 LEU A C 1
ATOM 587 O O . LEU A 1 77 ? 1.282 -4.967 5.149 1.00 89.62 77 LEU A O 1
ATOM 591 N N . GLU A 1 78 ? 3.416 -5.352 5.747 1.00 88.88 78 GLU A N 1
ATOM 592 C CA . GLU A 1 78 ? 3.360 -6.809 5.578 1.00 88.88 78 GLU A CA 1
ATOM 593 C C . GLU A 1 78 ? 2.299 -7.434 6.504 1.00 88.88 78 GLU A C 1
ATOM 595 O O . GLU A 1 78 ? 1.401 -8.138 6.043 1.00 88.88 78 GLU A O 1
ATOM 600 N N . GLU A 1 79 ? 2.288 -7.067 7.790 1.00 91.25 79 GLU A N 1
ATOM 601 C CA . GLU A 1 79 ? 1.265 -7.492 8.765 1.00 91.25 79 GLU A CA 1
ATOM 602 C C . GLU A 1 79 ? -0.144 -6.934 8.465 1.00 91.25 79 GLU A C 1
ATOM 604 O O . GLU A 1 79 ? -1.160 -7.465 8.933 1.00 91.25 79 GLU A O 1
ATOM 609 N N . SER A 1 80 ? -0.231 -5.867 7.666 1.00 90.19 80 SER A N 1
ATOM 610 C CA . SER A 1 80 ? -1.490 -5.277 7.192 1.00 90.19 80 SER A CA 1
ATOM 611 C C . SER A 1 80 ? -2.023 -5.928 5.910 1.00 90.19 80 SER A C 1
ATOM 613 O O . SER A 1 80 ? -3.112 -5.559 5.478 1.00 90.19 80 SER A O 1
ATOM 615 N N . GLY A 1 81 ? -1.304 -6.894 5.326 1.00 88.19 81 GLY A N 1
ATOM 616 C CA . GLY A 1 81 ? -1.735 -7.650 4.143 1.00 88.19 81 GLY A CA 1
ATOM 617 C C . GLY A 1 81 ? -1.012 -7.293 2.842 1.00 88.19 81 GLY A C 1
ATOM 618 O O . GLY A 1 81 ? -1.400 -7.779 1.780 1.00 88.19 81 GLY A O 1
ATOM 619 N N . PHE A 1 82 ? 0.034 -6.467 2.889 1.00 90.50 82 PHE A N 1
ATOM 620 C CA . PHE A 1 82 ? 0.896 -6.259 1.727 1.00 90.50 82 PHE A CA 1
ATOM 621 C C . PHE A 1 82 ? 1.929 -7.379 1.598 1.00 90.50 82 PHE A C 1
ATOM 623 O O . PHE A 1 82 ? 2.364 -7.976 2.575 1.00 90.50 82 PHE A O 1
ATOM 630 N N . SER A 1 83 ? 2.367 -7.648 0.375 1.00 89.06 83 SER A N 1
ATOM 631 C CA . SER A 1 83 ? 3.483 -8.549 0.089 1.00 89.06 83 SER A CA 1
ATOM 632 C C . SER A 1 83 ? 4.561 -7.818 -0.693 1.00 89.06 83 SER A C 1
ATOM 634 O O . SER A 1 83 ? 4.260 -6.934 -1.498 1.00 89.06 83 SER A O 1
ATOM 636 N N . ILE A 1 84 ? 5.820 -8.202 -0.489 1.00 86.00 84 ILE A N 1
ATOM 637 C CA . ILE A 1 84 ? 6.930 -7.675 -1.285 1.00 86.00 84 ILE A CA 1
ATOM 638 C C . ILE A 1 84 ? 6.781 -8.164 -2.727 1.00 86.00 84 ILE A C 1
ATOM 640 O O . ILE A 1 84 ? 6.826 -9.360 -3.012 1.00 86.00 84 ILE A O 1
ATOM 644 N N . GLU A 1 85 ? 6.606 -7.226 -3.652 1.00 84.75 85 GLU A N 1
ATOM 645 C CA . GLU A 1 85 ? 6.544 -7.502 -5.082 1.00 84.75 85 GLU A CA 1
ATOM 646 C C . GLU A 1 85 ? 7.938 -7.539 -5.696 1.00 84.75 85 GLU A C 1
ATOM 648 O O . GLU A 1 85 ? 8.263 -8.485 -6.411 1.00 84.75 85 GLU A O 1
ATOM 653 N N . ARG A 1 86 ? 8.757 -6.516 -5.421 1.00 81.44 86 ARG A N 1
ATOM 654 C CA . ARG A 1 86 ? 10.124 -6.413 -5.943 1.00 81.44 86 ARG A CA 1
ATOM 655 C C . ARG A 1 86 ? 11.002 -5.474 -5.127 1.00 81.44 86 ARG A C 1
ATOM 657 O O . ARG A 1 86 ? 10.523 -4.533 -4.492 1.00 81.44 86 ARG A O 1
ATOM 664 N N . TYR A 1 87 ? 12.299 -5.700 -5.271 1.00 81.12 87 TYR A N 1
ATOM 665 C CA . TYR A 1 87 ? 13.370 -4.837 -4.801 1.00 81.12 87 TYR A CA 1
ATOM 666 C C . TYR A 1 87 ? 13.802 -3.908 -5.950 1.00 81.12 87 TYR A C 1
ATOM 668 O O . TYR A 1 87 ? 13.958 -4.364 -7.082 1.00 81.12 87 TYR A O 1
ATOM 676 N N . SER A 1 88 ? 13.926 -2.603 -5.707 1.00 72.19 88 SER A N 1
ATOM 677 C CA . SER A 1 88 ? 14.371 -1.614 -6.703 1.00 72.19 88 SER A CA 1
ATOM 678 C C . SER A 1 88 ? 15.608 -0.885 -6.201 1.00 72.19 88 SER A C 1
ATOM 680 O O . SER A 1 88 ? 15.602 -0.342 -5.099 1.00 72.19 88 SER A O 1
ATOM 682 N N . PHE A 1 89 ? 16.655 -0.848 -7.020 1.00 73.25 89 PHE A N 1
ATOM 683 C CA . PHE A 1 89 ? 17.939 -0.243 -6.678 1.00 73.25 89 PHE A CA 1
ATOM 684 C C . PHE A 1 89 ? 18.211 0.940 -7.598 1.00 73.25 89 PHE A C 1
ATOM 686 O O . PHE A 1 89 ? 17.956 0.869 -8.801 1.00 73.25 89 PHE A O 1
ATOM 693 N N . VAL A 1 90 ? 18.741 2.022 -7.032 1.00 69.38 90 VAL A N 1
ATOM 694 C CA . VAL A 1 90 ? 19.264 3.133 -7.822 1.00 69.38 90 VAL A CA 1
ATOM 695 C C . VAL A 1 90 ? 20.752 2.909 -8.020 1.00 69.38 90 VAL A C 1
ATOM 697 O O . VAL A 1 90 ? 21.525 2.819 -7.067 1.00 69.38 90 VAL A O 1
ATOM 700 N N . LEU A 1 91 ? 21.144 2.836 -9.282 1.00 66.75 91 LEU A N 1
ATOM 701 C CA . LEU A 1 91 ? 22.536 2.898 -9.670 1.00 66.75 91 LEU A CA 1
ATOM 702 C C . LEU A 1 91 ? 22.983 4.362 -9.623 1.00 66.75 91 LEU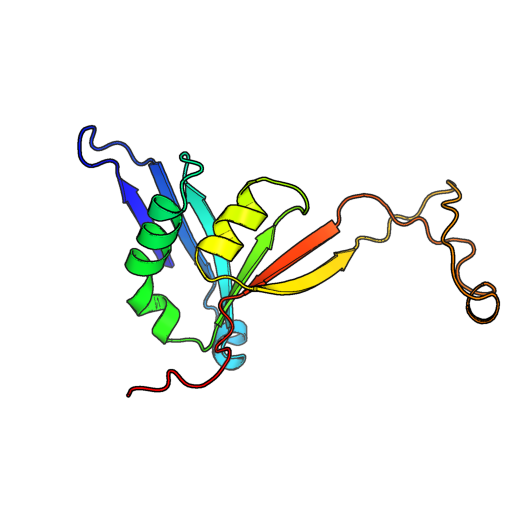 A C 1
ATOM 704 O O . LEU A 1 91 ? 22.396 5.212 -10.296 1.00 66.75 91 LEU A O 1
ATOM 708 N N . LYS A 1 92 ? 24.020 4.665 -8.843 1.00 61.41 92 LYS A N 1
ATOM 709 C CA . LYS A 1 92 ? 24.591 6.011 -8.773 1.00 61.41 92 LYS A CA 1
ATOM 710 C C . LYS A 1 92 ? 26.009 5.941 -9.316 1.00 61.41 92 LYS A C 1
ATOM 712 O O . LYS A 1 92 ? 26.836 5.241 -8.758 1.00 61.41 92 LYS A O 1
ATOM 717 N N . GLY A 1 93 ? 26.298 6.666 -10.392 1.00 58.72 93 GLY A N 1
ATOM 718 C CA . GLY A 1 93 ? 27.668 6.755 -10.897 1.00 58.72 93 GLY A CA 1
ATOM 719 C C . GLY A 1 93 ? 28.591 7.430 -9.875 1.00 58.72 93 GLY A C 1
ATOM 720 O O . GLY A 1 93 ? 28.292 8.534 -9.415 1.00 58.72 93 GLY A O 1
ATOM 721 N N . GLY A 1 94 ? 29.696 6.770 -9.527 1.00 60.16 94 GLY A N 1
ATOM 722 C CA . GLY A 1 94 ? 30.744 7.253 -8.624 1.00 60.16 94 GLY A CA 1
ATOM 723 C C . GLY A 1 94 ? 31.993 6.357 -8.667 1.00 60.16 94 GLY A C 1
ATOM 724 O O . GLY A 1 94 ? 31.950 5.229 -9.144 1.00 60.16 94 GLY A O 1
ATOM 725 N N . LEU A 1 95 ? 33.136 6.859 -8.199 1.00 51.75 95 LEU A N 1
ATOM 726 C CA . LEU A 1 95 ? 34.425 6.145 -8.250 1.00 51.75 95 LEU A CA 1
ATOM 727 C C . LEU A 1 95 ? 34.683 5.230 -7.039 1.00 51.75 95 LEU A C 1
ATOM 729 O O . LEU A 1 95 ? 35.801 4.755 -6.867 1.00 51.75 95 LEU A O 1
ATOM 733 N N . GLU A 1 96 ? 33.686 4.979 -6.189 1.00 52.50 96 GLU A N 1
ATOM 734 C CA . GLU A 1 96 ? 33.879 4.102 -5.033 1.00 52.50 96 GLU A CA 1
ATOM 735 C C . GLU A 1 96 ? 33.617 2.639 -5.394 1.00 52.50 96 GLU A C 1
ATOM 737 O O . GLU A 1 96 ? 32.593 2.281 -5.972 1.00 52.50 96 GLU A O 1
ATOM 742 N N . HIS A 1 97 ? 34.588 1.785 -5.090 1.00 52.78 97 HIS A N 1
ATOM 743 C CA . HIS A 1 97 ? 34.573 0.376 -5.451 1.00 52.78 97 HIS A CA 1
ATOM 744 C C . HIS A 1 97 ? 33.809 -0.422 -4.386 1.00 52.78 97 HIS A C 1
ATOM 746 O O . HIS A 1 97 ? 34.324 -0.658 -3.295 1.00 52.78 97 HIS A O 1
ATOM 752 N N . VAL A 1 98 ? 32.583 -0.856 -4.688 1.00 51.09 98 VAL A N 1
ATOM 753 C CA . VAL A 1 98 ? 31.845 -1.798 -3.831 1.00 51.09 98 VAL A CA 1
ATOM 754 C C . VAL A 1 98 ? 32.208 -3.218 -4.257 1.00 51.09 98 VAL A C 1
ATOM 756 O O . VAL A 1 98 ? 31.952 -3.613 -5.391 1.00 51.09 98 VAL A O 1
ATOM 759 N N . SER A 1 99 ? 32.812 -3.990 -3.352 1.00 49.56 99 SER A N 1
ATOM 760 C CA . SER A 1 99 ? 33.041 -5.423 -3.561 1.00 49.56 99 SER A CA 1
ATOM 761 C C . SER A 1 99 ? 31.709 -6.164 -3.458 1.00 49.56 99 SER A C 1
ATOM 763 O O . SER A 1 99 ? 31.146 -6.267 -2.371 1.00 49.56 99 SER A O 1
ATOM 765 N N . LEU A 1 100 ? 31.202 -6.671 -4.579 1.00 51.09 100 LEU A N 1
ATOM 766 C CA . LEU A 1 100 ? 30.078 -7.605 -4.604 1.00 51.09 100 LEU A CA 1
ATOM 767 C C . LEU A 1 100 ? 30.632 -9.017 -4.822 1.00 51.09 100 LEU A C 1
ATOM 769 O O . LEU A 1 100 ? 31.392 -9.232 -5.766 1.00 51.09 100 LEU A O 1
ATOM 773 N N . ASP A 1 101 ? 30.244 -9.973 -3.976 1.00 52.31 101 ASP A N 1
ATOM 774 C CA . ASP A 1 101 ? 30.530 -11.400 -4.182 1.00 52.31 101 ASP A CA 1
ATOM 775 C C . ASP A 1 101 ? 29.673 -11.921 -5.350 1.00 52.31 101 ASP A C 1
ATOM 777 O O . ASP A 1 101 ? 28.566 -12.430 -5.171 1.00 52.31 101 ASP A O 1
ATOM 781 N N . ILE A 1 102 ? 30.155 -11.718 -6.579 1.00 51.66 102 ILE A N 1
ATOM 782 C CA . ILE A 1 102 ? 29.510 -12.169 -7.818 1.00 51.66 102 ILE A CA 1
ATOM 783 C C . ILE A 1 102 ? 30.432 -13.185 -8.517 1.00 51.66 102 ILE A C 1
ATOM 785 O O . ILE A 1 102 ? 31.644 -12.955 -8.582 1.00 51.66 102 ILE A O 1
ATOM 789 N N . PRO A 1 103 ? 29.891 -14.290 -9.073 1.00 52.59 103 PRO A N 1
ATOM 790 C CA . PRO A 1 103 ? 30.651 -15.241 -9.884 1.00 52.59 103 PRO A CA 1
ATOM 791 C C . PRO A 1 103 ? 31.460 -14.556 -10.997 1.00 52.59 103 PRO A C 1
ATOM 793 O O . PRO A 1 103 ? 30.994 -13.610 -11.643 1.00 52.59 103 PRO A O 1
ATOM 796 N N . LYS A 1 104 ? 32.699 -15.022 -11.206 1.00 56.00 104 LYS A N 1
ATOM 797 C CA . LYS A 1 104 ? 33.724 -14.350 -12.029 1.00 56.00 104 LYS A CA 1
ATOM 798 C C . LYS A 1 104 ? 33.283 -14.102 -13.474 1.00 56.00 104 LYS A C 1
ATOM 800 O O . LYS A 1 104 ? 33.805 -13.190 -14.112 1.00 56.00 104 LYS A O 1
ATOM 805 N N . GLU A 1 105 ? 32.317 -14.864 -13.973 1.00 55.47 105 GLU A N 1
ATOM 806 C CA . GLU A 1 105 ? 31.814 -14.799 -15.345 1.00 55.47 105 GLU A CA 1
ATOM 807 C C . GLU A 1 105 ? 31.082 -13.480 -15.660 1.00 55.47 105 GLU A C 1
ATOM 809 O O . GLU A 1 105 ? 31.008 -13.082 -16.820 1.00 55.47 105 GLU A O 1
ATOM 814 N N . ILE A 1 106 ? 30.588 -12.765 -14.643 1.00 54.28 106 ILE A N 1
ATOM 815 C CA . ILE A 1 106 ? 29.836 -11.502 -14.793 1.00 54.28 106 ILE A CA 1
ATOM 816 C C . ILE A 1 106 ? 30.755 -10.264 -14.644 1.00 54.28 106 ILE A C 1
ATOM 818 O O . ILE A 1 106 ? 30.376 -9.131 -14.947 1.00 54.28 106 ILE A O 1
ATOM 822 N N . ASN A 1 107 ? 32.005 -10.464 -14.217 1.00 48.81 107 ASN A N 1
ATOM 823 C CA . ASN A 1 107 ? 32.863 -9.409 -13.672 1.00 48.81 107 ASN A CA 1
ATOM 824 C C . ASN A 1 107 ? 33.435 -8.426 -14.723 1.00 48.81 107 ASN A C 1
ATOM 826 O O . ASN A 1 107 ? 33.857 -7.323 -14.385 1.00 48.81 107 ASN A O 1
ATOM 830 N N . SER A 1 108 ? 33.445 -8.775 -16.016 1.00 47.31 108 SER A N 1
ATOM 831 C CA . SER A 1 108 ? 34.145 -7.974 -17.038 1.00 47.31 108 SER A CA 1
ATOM 832 C C . SER A 1 108 ? 33.391 -6.728 -17.529 1.00 47.31 108 SER A C 1
ATOM 834 O O . SER A 1 108 ? 33.992 -5.895 -18.206 1.00 47.31 108 SER A O 1
ATOM 836 N N . GLN A 1 109 ? 32.111 -6.551 -17.174 1.00 48.09 109 GLN A N 1
ATOM 837 C CA . GLN A 1 109 ? 31.299 -5.411 -17.638 1.00 48.09 109 GLN A CA 1
ATOM 838 C C . GLN A 1 109 ? 30.809 -4.471 -16.521 1.00 48.09 109 GLN A C 1
ATOM 840 O O . GLN A 1 109 ? 30.247 -3.418 -16.815 1.00 48.09 109 GLN A O 1
ATOM 845 N N . ILE A 1 110 ? 31.051 -4.801 -15.246 1.00 50.69 110 ILE A N 1
ATOM 846 C CA . ILE A 1 110 ? 30.467 -4.099 -14.081 1.00 50.69 110 ILE A CA 1
ATOM 847 C C . ILE A 1 110 ? 31.518 -3.258 -13.322 1.00 50.69 110 ILE A C 1
ATOM 849 O O . ILE A 1 110 ? 31.289 -2.768 -12.227 1.00 50.69 110 ILE A O 1
ATOM 853 N N . SER A 1 111 ? 32.682 -2.991 -13.913 1.00 43.19 111 SER A N 1
ATOM 854 C CA . SER A 1 111 ? 33.790 -2.282 -13.243 1.00 43.19 111 SER A CA 1
ATOM 855 C C . SER A 1 111 ? 33.599 -0.764 -13.057 1.00 43.19 111 SER A C 1
ATOM 857 O O . SER A 1 111 ? 34.514 -0.078 -12.608 1.00 43.19 111 SER A O 1
ATOM 859 N N . ARG A 1 112 ? 32.429 -0.205 -13.397 1.00 45.12 112 ARG A N 1
ATOM 860 C CA . ARG A 1 112 ? 32.131 1.242 -13.289 1.00 45.12 112 ARG A CA 1
ATOM 861 C C . ARG A 1 112 ? 30.780 1.562 -12.649 1.00 45.12 112 ARG A C 1
ATOM 863 O O . ARG A 1 112 ? 30.266 2.668 -12.801 1.00 45.12 112 ARG A O 1
ATOM 870 N N . LEU A 1 113 ? 30.182 0.589 -11.972 1.00 43.97 113 LEU A N 1
ATOM 871 C CA . LEU A 1 113 ? 28.821 0.687 -11.462 1.00 43.97 113 LEU A CA 1
ATOM 872 C C . LEU A 1 113 ? 28.844 0.662 -9.935 1.00 43.97 113 LEU A C 1
ATOM 874 O O . LEU A 1 113 ? 28.986 -0.388 -9.319 1.00 43.97 113 LEU A O 1
ATOM 878 N N . THR A 1 114 ? 28.708 1.834 -9.321 1.00 47.53 114 THR A N 1
ATOM 879 C CA . THR A 1 114 ? 28.517 1.965 -7.874 1.00 47.53 114 THR A CA 1
ATOM 880 C C . THR A 1 114 ? 27.042 1.747 -7.551 1.00 47.53 114 THR A C 1
ATOM 882 O O . THR A 1 114 ? 26.158 2.481 -8.004 1.00 47.53 114 THR A O 1
ATOM 885 N N . PHE A 1 115 ? 26.750 0.726 -6.753 1.00 48.91 115 PHE A N 1
ATOM 886 C CA . PHE A 1 115 ? 25.425 0.547 -6.168 1.00 48.91 115 PHE A CA 1
ATOM 887 C C . PHE A 1 115 ? 25.338 1.427 -4.919 1.00 48.91 115 PHE A C 1
ATOM 889 O O . PHE A 1 115 ? 26.171 1.295 -4.026 1.00 48.91 115 PHE A O 1
ATOM 896 N N . VAL A 1 116 ? 24.360 2.338 -4.847 1.00 50.16 116 VAL A N 1
ATOM 897 C CA . VAL A 1 116 ? 24.193 3.228 -3.685 1.00 50.16 116 VAL A CA 1
ATOM 898 C C . VAL A 1 116 ? 22.787 3.111 -3.099 1.00 50.16 116 VAL A C 1
ATOM 900 O O . VAL A 1 116 ? 21.808 3.569 -3.683 1.00 50.16 116 VAL A O 1
ATOM 903 N N . ASP A 1 117 ? 22.747 2.498 -1.915 1.00 48.94 117 ASP A N 1
ATOM 904 C CA . ASP A 1 117 ? 22.098 2.856 -0.635 1.00 48.94 117 ASP A CA 1
ATOM 905 C C . ASP A 1 117 ? 20.611 3.272 -0.551 1.00 48.94 117 ASP A C 1
ATOM 907 O O . ASP A 1 117 ? 20.025 3.265 0.530 1.00 48.94 117 ASP A O 1
ATOM 911 N N . ARG A 1 118 ? 19.922 3.580 -1.653 1.00 51.97 118 ARG A N 1
ATOM 912 C CA . ARG A 1 118 ? 18.463 3.800 -1.644 1.00 51.97 118 ARG A CA 1
ATOM 913 C C . ARG A 1 118 ? 17.759 2.685 -2.381 1.00 51.97 118 ARG A C 1
ATOM 915 O O . ARG A 1 118 ? 17.294 2.834 -3.508 1.00 51.97 118 ARG A O 1
ATOM 922 N N . HIS A 1 119 ? 17.683 1.553 -1.704 1.00 64.00 119 HIS A N 1
ATOM 923 C CA . HIS A 1 119 ? 16.785 0.495 -2.107 1.00 64.00 119 HIS A CA 1
ATOM 924 C C . HIS A 1 119 ? 15.326 0.930 -1.832 1.00 64.00 119 HIS A C 1
ATOM 926 O O . HIS A 1 119 ? 15.052 1.652 -0.874 1.00 64.00 119 HIS A O 1
ATOM 932 N N . THR A 1 120 ? 14.386 0.568 -2.702 1.00 61.28 120 THR A N 1
ATOM 933 C CA . THR A 1 120 ? 12.946 0.787 -2.511 1.00 61.28 120 THR A CA 1
ATOM 934 C C . THR A 1 120 ? 12.229 -0.541 -2.686 1.00 61.28 120 THR A C 1
ATOM 936 O O . THR A 1 120 ? 12.350 -1.185 -3.727 1.00 61.28 120 THR A O 1
ATOM 939 N N . VAL A 1 121 ? 11.466 -0.943 -1.676 1.00 69.00 121 VAL A N 1
ATOM 940 C CA . VAL A 1 121 ? 10.601 -2.120 -1.728 1.00 69.00 121 VAL A CA 1
ATOM 941 C C . VAL A 1 121 ? 9.278 -1.692 -2.351 1.00 69.00 121 VAL A C 1
ATOM 943 O O . VAL A 1 121 ? 8.651 -0.733 -1.890 1.00 69.00 121 VAL A O 1
ATOM 946 N N . VAL A 1 122 ? 8.850 -2.396 -3.396 1.00 75.31 122 VAL A N 1
ATOM 947 C CA . VAL A 1 122 ? 7.464 -2.317 -3.860 1.00 75.31 122 VAL A CA 1
ATOM 948 C C . VAL A 1 122 ? 6.664 -3.319 -3.061 1.00 75.31 122 VAL A C 1
ATOM 950 O O . VAL A 1 122 ? 6.933 -4.517 -3.128 1.00 75.31 122 VAL A O 1
ATOM 953 N N . LEU A 1 123 ? 5.695 -2.820 -2.312 1.00 71.62 123 LEU A N 1
ATOM 954 C CA . LEU A 1 123 ? 4.723 -3.627 -1.594 1.00 71.62 123 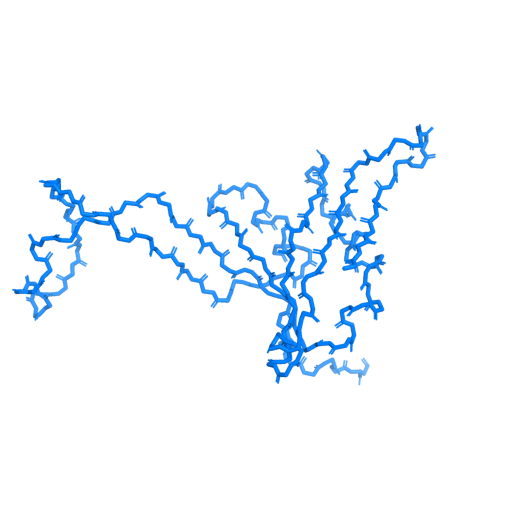LEU A CA 1
ATOM 955 C C . LEU A 1 123 ? 3.404 -3.559 -2.350 1.00 71.62 123 LEU A C 1
ATOM 957 O O . LEU A 1 123 ? 2.985 -2.459 -2.710 1.00 71.62 123 LEU A O 1
ATOM 961 N N . SER A 1 124 ? 2.747 -4.694 -2.572 1.00 79.50 124 SER A N 1
ATOM 962 C CA . SER A 1 124 ? 1.424 -4.734 -3.196 1.00 79.50 124 SER A CA 1
ATOM 963 C C . SER A 1 124 ? 0.444 -5.626 -2.452 1.00 79.50 124 SER A C 1
ATOM 965 O O . SER A 1 124 ? 0.821 -6.623 -1.832 1.00 79.50 124 SER A O 1
ATOM 967 N N . THR A 1 125 ? -0.835 -5.264 -2.515 1.00 75.75 125 THR A N 1
ATOM 968 C CA . THR A 1 125 ? -1.935 -6.166 -2.171 1.00 75.75 125 THR A CA 1
ATOM 969 C C . THR A 1 125 ? -2.088 -7.142 -3.334 1.00 75.75 125 THR A C 1
ATOM 971 O O . THR A 1 125 ? -2.910 -6.942 -4.227 1.00 75.75 125 THR A O 1
ATOM 974 N N . ARG A 1 126 ? -1.226 -8.155 -3.417 1.00 62.12 126 ARG A N 1
ATOM 975 C CA . ARG A 1 126 ? -1.400 -9.187 -4.442 1.00 62.12 126 ARG A CA 1
ATOM 976 C C . ARG A 1 126 ? -2.753 -9.881 -4.230 1.00 62.12 126 ARG A C 1
ATOM 978 O O . ARG A 1 126 ? -3.048 -10.239 -3.087 1.00 62.12 126 ARG A O 1
ATOM 985 N N . PRO A 1 127 ? -3.506 -10.215 -5.288 1.00 52.72 127 PRO A N 1
ATOM 986 C CA . PRO A 1 127 ? -4.513 -11.262 -5.216 1.00 52.72 127 PRO A CA 1
ATOM 987 C C . PRO A 1 127 ? -3.769 -12.605 -5.176 1.00 52.72 127 PRO A C 1
ATOM 989 O O . PRO A 1 127 ? -3.654 -13.312 -6.175 1.00 52.72 127 PRO A O 1
ATOM 992 N N . SER A 1 128 ? -3.128 -12.931 -4.055 1.00 39.03 128 SER A N 1
ATOM 993 C CA . SER A 1 128 ? -2.412 -14.204 -3.942 1.00 39.03 128 SER A CA 1
ATOM 994 C C . SER A 1 128 ? -3.424 -15.291 -3.613 1.00 39.03 128 SER A C 1
ATOM 996 O O . SER A 1 128 ? -3.801 -15.436 -2.457 1.00 39.03 128 SER A O 1
ATOM 998 N N . LEU A 1 129 ? -3.824 -16.042 -4.641 1.00 37.19 129 LEU A N 1
ATOM 999 C CA . LEU A 1 129 ? -4.870 -17.065 -4.628 1.00 37.19 129 LEU A CA 1
ATOM 1000 C C . LEU A 1 129 ? -6.280 -16.493 -4.457 1.00 37.19 129 LEU A C 1
ATOM 1002 O O . LEU A 1 129 ? -6.536 -15.605 -3.651 1.00 37.19 129 LEU A O 1
ATOM 1006 N N . LYS A 1 130 ? -7.213 -17.057 -5.233 1.00 29.42 130 LYS A N 1
ATOM 1007 C CA . LYS A 1 130 ? -8.651 -16.978 -4.976 1.00 29.42 130 LYS A CA 1
ATOM 1008 C C . LYS A 1 130 ? -8.870 -17.004 -3.464 1.00 29.42 130 LYS A C 1
ATOM 1010 O O . LYS A 1 130 ? -8.411 -17.948 -2.822 1.00 29.42 130 LYS A O 1
ATOM 1015 N N . LEU A 1 131 ? -9.588 -16.016 -2.931 1.00 29.64 131 LEU A N 1
ATOM 1016 C CA . LEU A 1 131 ? -10.367 -16.213 -1.716 1.00 29.64 131 LEU A CA 1
ATOM 1017 C C . LEU A 1 131 ? -11.110 -17.536 -1.915 1.00 29.64 131 LEU A C 1
ATOM 1019 O O . LEU A 1 131 ? -12.076 -17.604 -2.677 1.00 29.64 131 LEU A O 1
ATOM 1023 N N . GLN A 1 132 ? -10.595 -18.615 -1.324 1.00 26.80 132 GLN A N 1
ATOM 1024 C CA . GLN A 1 132 ? -11.395 -19.797 -1.102 1.00 26.80 132 GLN A CA 1
ATOM 1025 C C . GLN A 1 132 ? -12.430 -19.347 -0.088 1.00 26.80 132 GLN A C 1
ATOM 1027 O O . GLN A 1 132 ? -12.181 -19.280 1.110 1.00 26.80 132 GLN A O 1
ATOM 1032 N N . VAL A 1 133 ? -13.573 -18.938 -0.626 1.00 33.84 133 VAL A N 1
ATOM 1033 C CA . VAL A 1 133 ? -14.831 -19.011 0.086 1.00 33.84 133 VAL A CA 1
ATOM 1034 C C . VAL A 1 133 ? -15.070 -20.499 0.306 1.00 33.84 133 VAL A C 1
ATOM 1036 O O . VAL A 1 133 ? -15.422 -21.223 -0.626 1.00 33.84 133 VAL A O 1
ATOM 1039 N N . THR A 1 134 ? -14.793 -20.971 1.513 1.00 33.56 134 THR A N 1
ATOM 1040 C CA . THR A 1 134 ? -15.474 -22.112 2.128 1.00 33.56 134 THR A CA 1
ATOM 1041 C C . THR A 1 134 ? -15.529 -21.853 3.621 1.00 33.56 134 THR A C 1
ATOM 1043 O O . THR A 1 134 ? -14.469 -21.510 4.188 1.00 33.56 134 THR A O 1
#